Protein AF-A0A7V1N1A2-F1 (afdb_monomer)

Mean predicted aligned error: 3.68 Å

pLDDT: mean 93.45, std 5.2, range [76.69, 98.69]

Nearest PDB structures (foldseek):
  5i2h-assembly1_B  TM=9.310E-01  e=5.298E-14  Planctopirus limnophila DSM 3776
  3mcz-assembly1_B  TM=9.126E-01  e=5.650E-14  Burkholderia thailandensis E264
  5i2h-assembly1_A  TM=9.091E-01  e=1.008E-13  Planctopirus limnophila DSM 3776
  4a6d-assembly1_A  TM=8.329E-01  e=1.447E-10  Homo sapiens
  8h3t-assembly1_B  TM=8.618E-01  e=4.320E-10  Streptomyces galtieri

Radius of gyration: 15.63 Å; Cα contacts (8 Å, |Δi|>4): 257; chains: 1; bounding box: 37×36×44 Å

Solvent-accessible surface area (backbone atoms only — not comparable to full-atom values): 8194 Å² total; per-residue (Å²): 138,84,69,50,72,49,74,44,50,60,88,46,49,72,60,51,52,52,52,30,54,75,69,70,41,51,95,41,41,45,81,45,66,45,48,80,89,78,53,79,81,83,77,77,75,62,32,65,60,47,79,50,65,76,51,57,43,57,34,32,72,68,58,36,40,49,40,50,32,57,53,48,71,38,36,33,72,73,13,35,42,34,41,35,36,55,47,35,45,56,93,94,56,30,62,76,35,50,63,49,23,52,48,23,52,73,74,34,94,52,11,35,55,48,37,61,69,57,55,53,45,39,41,40,75,46,59,27,48,79,75,48,77,45,76,77,56,102,60,34,33,37,39,32,25,34,32,102

Secondary structure (DSSP, 8-state):
---EEEEE-GGGHHHHHHHHHHTT-TTTEEEEE--TTT-----SSPEEEEEEES-GGGS-HHHHHHHHHHHHHTEEEEEEEEEEE-B---TT--THHHHHHHHHHHHSSS---B-HHHHHHHHHHTTEEEEEEEE-SSS-EEEEEEE-

Sequence (148 aa):
NLTGVAFDRPMSESVVSKALERAKVGDRIKFKGGDFTTDDFDFGDPFDGILISQIIHIIDRQSSADLLKRAVNVVKPGGFLAVHEMTLGPDDDPGPAAVFSIQMMLGTKSGGVYTKDEIAGWMKDAGLTIESDTRMDARSEVIVGRKG

Foldseek 3Di:
DAAEEDEEAPVCVVVVCVVCVVVVNPVRYYYDHDDLQDDQPPPPAADLEEEAAAPQQLAALVSSLVSLLSNLVRHDAQGKYKYKFFAADPPVDRDPQVVVQVVSVVVHPHGGHHHPVSNVVSNVVSQWDWPDWDDPDSGMIMTMTHHD

Structure (mmCIF, N/CA/C/O backbone):
data_AF-A0A7V1N1A2-F1
#
_entry.id   AF-A0A7V1N1A2-F1
#
loop_
_atom_site.group_PDB
_atom_site.id
_atom_site.type_symbol
_atom_site.label_atom_id
_atom_site.label_alt_id
_atom_site.label_comp_id
_atom_site.label_asym_id
_atom_site.label_entity_id
_atom_site.label_seq_id
_atom_site.pdbx_PDB_ins_code
_atom_site.Cartn_x
_atom_site.Cartn_y
_atom_site.Cartn_z
_atom_site.occupancy
_atom_site.B_iso_or_equiv
_atom_site.auth_seq_id
_atom_site.auth_comp_id
_atom_site.auth_asym_id
_atom_site.auth_atom_id
_atom_site.pdbx_PDB_model_num
ATOM 1 N N . ASN A 1 1 ? -20.331 2.362 7.851 1.00 81.00 1 ASN A N 1
ATOM 2 C CA . ASN A 1 1 ? -19.442 3.513 8.122 1.00 81.00 1 ASN A CA 1
ATOM 3 C C . ASN A 1 1 ? -18.023 3.008 8.283 1.00 81.00 1 ASN A C 1
ATOM 5 O O . ASN A 1 1 ? -17.801 2.226 9.191 1.00 81.00 1 ASN A O 1
ATOM 9 N N . LEU A 1 2 ? -17.103 3.397 7.394 1.00 93.00 2 LEU A N 1
ATOM 10 C CA . LEU A 1 2 ? -15.682 3.025 7.480 1.00 93.00 2 LEU A CA 1
ATOM 11 C C . LEU A 1 2 ? -14.914 4.040 8.340 1.00 93.00 2 LEU A C 1
ATOM 13 O O . LEU A 1 2 ? -15.176 5.241 8.240 1.00 93.00 2 LEU A O 1
ATOM 17 N N . THR A 1 3 ? -13.963 3.572 9.138 1.00 95.62 3 THR A N 1
ATOM 18 C CA . THR A 1 3 ? -12.924 4.379 9.800 1.00 95.62 3 THR A CA 1
ATOM 19 C C . THR A 1 3 ? -11.558 3.936 9.286 1.00 95.62 3 THR A C 1
ATOM 21 O O . THR A 1 3 ? -11.452 2.891 8.646 1.00 95.62 3 THR A O 1
ATOM 24 N N . GLY A 1 4 ? -10.511 4.726 9.510 1.00 95.50 4 GLY A N 1
ATOM 25 C CA . GLY A 1 4 ? -9.188 4.369 9.009 1.00 95.50 4 GLY A CA 1
ATOM 26 C C . GLY A 1 4 ? -8.036 5.107 9.669 1.00 95.50 4 GLY A C 1
ATOM 27 O O . GLY A 1 4 ? -8.222 6.023 10.474 1.00 95.50 4 GLY A O 1
ATOM 28 N N . VAL A 1 5 ? -6.833 4.696 9.286 1.00 96.06 5 VAL A N 1
ATOM 29 C CA . VAL A 1 5 ? -5.572 5.326 9.667 1.00 96.06 5 VAL A CA 1
ATOM 30 C C . VAL A 1 5 ? -4.828 5.691 8.387 1.00 96.06 5 VAL A C 1
ATOM 32 O O . VAL A 1 5 ? -4.665 4.851 7.507 1.00 96.06 5 VAL A O 1
ATOM 35 N N . ALA A 1 6 ? -4.401 6.945 8.276 1.00 96.12 6 ALA A N 1
ATOM 36 C CA . ALA A 1 6 ? -3.440 7.382 7.275 1.00 96.12 6 ALA A CA 1
ATOM 37 C C . ALA A 1 6 ? -2.043 7.307 7.898 1.00 96.12 6 ALA A C 1
ATOM 39 O O . ALA A 1 6 ? -1.778 7.992 8.889 1.00 96.12 6 ALA A O 1
ATOM 40 N N . PHE A 1 7 ? -1.179 6.462 7.340 1.00 97.00 7 PHE A N 1
ATOM 41 C CA . PHE A 1 7 ? 0.180 6.251 7.827 1.00 97.00 7 PHE A CA 1
ATOM 42 C C . PHE A 1 7 ? 1.201 6.742 6.809 1.00 97.00 7 PHE A C 1
ATOM 44 O O . PHE A 1 7 ? 1.164 6.331 5.652 1.00 97.00 7 PHE A O 1
ATOM 51 N N . ASP A 1 8 ? 2.092 7.625 7.246 1.00 96.62 8 ASP A N 1
ATOM 52 C CA . ASP A 1 8 ? 3.142 8.216 6.418 1.00 96.62 8 ASP A CA 1
ATOM 53 C C . ASP A 1 8 ? 4.210 8.853 7.330 1.00 96.62 8 ASP A C 1
ATOM 55 O O . ASP A 1 8 ? 4.090 8.838 8.558 1.00 96.62 8 ASP A O 1
ATOM 59 N N . ARG A 1 9 ? 5.265 9.432 6.758 1.00 96.38 9 ARG A N 1
ATOM 60 C CA . ARG A 1 9 ? 6.328 10.130 7.488 1.00 96.38 9 ARG A CA 1
ATOM 61 C C . ARG A 1 9 ? 5.735 11.225 8.382 1.00 96.38 9 ARG A C 1
ATOM 63 O O . ARG A 1 9 ? 4.904 11.992 7.907 1.00 96.38 9 ARG A O 1
ATOM 70 N N . PRO A 1 10 ? 6.223 11.426 9.624 1.00 97.06 10 PRO A N 1
ATOM 71 C CA . PRO A 1 10 ? 5.695 12.467 10.518 1.00 97.06 10 PRO A CA 1
ATOM 72 C C . PRO A 1 10 ? 5.641 13.870 9.890 1.00 97.06 10 PRO A C 1
ATOM 74 O O . PRO A 1 10 ? 4.740 14.656 10.161 1.00 97.06 10 PRO A O 1
ATOM 77 N N . MET A 1 11 ? 6.578 14.176 8.989 1.00 97.12 11 MET A N 1
ATOM 78 C CA . MET A 1 11 ? 6.635 15.459 8.285 1.00 97.12 11 MET A CA 1
ATOM 79 C C . MET A 1 11 ? 5.465 15.711 7.314 1.00 97.12 11 MET A C 1
ATOM 81 O O . MET A 1 11 ? 5.243 16.862 6.936 1.00 97.12 11 MET A O 1
ATOM 85 N N . SER A 1 12 ? 4.711 14.678 6.916 1.00 96.75 12 SER A N 1
ATOM 86 C CA . SER A 1 12 ? 3.551 14.816 6.027 1.00 96.75 12 SER A CA 1
ATOM 87 C C . SER A 1 12 ? 2.240 15.117 6.760 1.00 96.75 12 SER A C 1
ATOM 89 O O . SER A 1 12 ? 1.255 15.447 6.099 1.00 96.75 12 SER A O 1
ATOM 91 N N . GLU A 1 13 ? 2.222 15.122 8.101 1.00 97.00 13 GLU A N 1
ATOM 92 C CA . GLU A 1 13 ? 1.010 15.321 8.914 1.00 97.00 13 GLU A CA 1
ATOM 93 C C . GLU A 1 13 ? 0.185 16.531 8.461 1.00 97.00 13 GLU A C 1
ATOM 95 O O . GLU A 1 13 ? -1.015 16.431 8.219 1.00 97.00 13 GLU A O 1
ATOM 100 N N . SER A 1 14 ? 0.835 17.682 8.269 1.00 97.19 14 SER A N 1
ATOM 101 C CA . SER A 1 14 ? 0.137 18.911 7.873 1.00 97.19 14 SER A CA 1
ATOM 102 C C . SER A 1 14 ? -0.513 18.824 6.485 1.00 97.19 14 SER A C 1
ATOM 104 O O . SER A 1 14 ? -1.541 19.461 6.240 1.00 97.19 14 SER A O 1
ATOM 106 N N . VAL A 1 15 ? 0.073 18.048 5.570 1.00 97.19 15 VAL A N 1
ATOM 107 C CA . VAL A 1 15 ? -0.451 17.826 4.218 1.00 97.19 15 VAL A CA 1
ATOM 108 C C . VAL A 1 15 ? -1.620 16.850 4.277 1.00 97.19 15 VAL A C 1
ATOM 110 O O . VAL A 1 15 ? -2.674 17.130 3.701 1.00 97.19 15 VAL A O 1
ATOM 113 N N . VAL A 1 16 ? -1.463 15.753 5.022 1.00 96.50 16 VAL A N 1
ATOM 114 C CA . VAL A 1 16 ? -2.504 14.738 5.202 1.00 96.50 16 VAL A CA 1
ATOM 115 C C . VAL A 1 16 ? -3.726 15.336 5.892 1.00 96.50 16 VAL A C 1
ATOM 117 O O . VAL A 1 16 ? -4.827 15.220 5.361 1.00 96.50 16 VAL A O 1
ATOM 120 N N . SER A 1 17 ? -3.560 16.064 6.997 1.00 95.00 17 SER A N 1
ATOM 121 C CA . SER A 1 17 ? -4.675 16.691 7.722 1.00 95.00 17 SER A CA 1
ATOM 122 C C . SER A 1 17 ? -5.491 17.630 6.828 1.00 95.00 17 SER A C 1
ATOM 124 O O . SER A 1 17 ? -6.715 17.518 6.770 1.00 95.00 17 SER A O 1
ATOM 126 N N . LYS A 1 18 ? -4.831 18.465 6.014 1.00 96.38 18 LYS A N 1
ATOM 127 C CA . LYS A 1 18 ? -5.517 19.322 5.027 1.00 96.38 18 LYS A CA 1
ATOM 128 C C . LYS A 1 18 ? -6.267 18.514 3.966 1.00 96.38 18 LYS A C 1
ATOM 130 O O . LYS A 1 18 ? -7.330 18.937 3.512 1.00 96.38 18 LYS A O 1
ATOM 135 N N . ALA A 1 19 ? -5.725 17.377 3.530 1.00 96.19 19 ALA A N 1
ATOM 136 C CA . ALA A 1 19 ? -6.405 16.496 2.584 1.00 96.19 19 ALA A CA 1
ATOM 137 C C . ALA A 1 19 ? -7.659 15.858 3.210 1.00 96.19 19 ALA A C 1
ATOM 139 O O . ALA A 1 19 ? -8.716 15.853 2.577 1.00 96.19 19 ALA A O 1
ATOM 140 N N . LEU A 1 20 ? -7.575 15.403 4.465 1.00 95.44 20 LEU A N 1
ATOM 141 C CA . LEU A 1 20 ? -8.700 14.826 5.210 1.00 95.44 20 LEU A CA 1
ATOM 142 C C . LEU A 1 20 ? -9.815 15.849 5.476 1.00 95.44 20 LEU A C 1
ATOM 144 O O . LEU A 1 20 ? -10.996 15.517 5.345 1.00 95.44 20 LEU A O 1
ATOM 148 N N . GLU A 1 21 ? -9.455 17.095 5.793 1.00 94.94 21 GLU A N 1
ATOM 149 C CA . GLU A 1 21 ? -10.395 18.215 5.932 1.00 94.94 21 GLU A CA 1
ATOM 150 C C . GLU A 1 21 ? -11.119 18.510 4.615 1.00 94.94 21 GLU A C 1
ATOM 152 O O . GLU A 1 21 ? -12.350 18.566 4.578 1.00 94.94 21 GLU A O 1
ATOM 157 N N . ARG A 1 22 ? -10.375 18.639 3.506 1.00 96.38 22 ARG A N 1
ATOM 158 C CA . ARG A 1 22 ? -10.948 18.874 2.167 1.00 96.38 22 ARG A CA 1
ATOM 159 C C . ARG A 1 22 ? -11.895 17.755 1.745 1.00 96.38 22 ARG A C 1
ATOM 161 O O . ARG A 1 22 ? -12.943 18.029 1.164 1.00 96.38 22 ARG A O 1
ATOM 168 N N . ALA A 1 23 ? -11.543 16.512 2.064 1.00 95.06 23 ALA A N 1
ATOM 169 C CA . ALA A 1 23 ? -12.373 15.341 1.812 1.00 95.06 23 ALA A CA 1
ATOM 170 C C . ALA A 1 23 ? -13.545 15.193 2.805 1.00 95.06 23 ALA A C 1
ATOM 172 O O . ALA A 1 23 ? -14.415 14.354 2.583 1.00 95.06 23 ALA A O 1
ATOM 173 N N . LYS A 1 24 ? -13.604 16.008 3.871 1.00 95.69 24 LYS A N 1
ATOM 174 C CA . LYS A 1 24 ? -14.625 15.963 4.935 1.00 95.69 24 LYS A CA 1
ATOM 175 C C . LYS A 1 24 ? -14.707 14.596 5.630 1.00 95.69 24 LYS A C 1
ATOM 177 O O . LYS A 1 24 ? -15.791 14.077 5.892 1.00 95.69 24 LYS A O 1
ATOM 182 N N . VAL A 1 25 ? -13.548 13.996 5.912 1.00 95.44 25 VAL A N 1
ATOM 183 C CA . VAL A 1 25 ? -13.433 12.670 6.558 1.00 95.44 25 VAL A CA 1
ATOM 184 C C . VAL A 1 25 ? -12.560 12.662 7.816 1.00 95.44 25 VAL A C 1
ATOM 186 O O . VAL A 1 25 ? -12.326 11.589 8.371 1.00 95.44 25 VAL A O 1
ATOM 189 N N . GLY A 1 26 ? -12.106 13.831 8.284 1.00 92.50 26 GLY A N 1
ATOM 190 C CA . GLY A 1 26 ? -11.219 13.965 9.450 1.00 92.50 26 GLY A CA 1
ATOM 191 C C . GLY A 1 26 ? -11.745 13.302 10.729 1.00 92.50 26 GLY A C 1
ATOM 192 O O . GLY A 1 26 ? -10.968 12.731 11.482 1.00 92.50 26 GLY A O 1
ATOM 193 N N . ASP A 1 27 ? -13.066 13.248 10.919 1.00 93.94 27 ASP A N 1
ATOM 194 C CA . ASP A 1 27 ? -13.673 12.598 12.092 1.00 93.94 27 ASP A CA 1
ATOM 195 C C . ASP A 1 27 ? -13.552 11.061 12.075 1.00 93.94 27 ASP A C 1
ATOM 197 O O . ASP A 1 27 ? -13.783 10.399 13.087 1.00 93.94 27 ASP A O 1
ATOM 201 N N . ARG A 1 28 ? -13.225 10.465 10.919 1.00 95.44 28 ARG A N 1
ATOM 202 C CA . ARG A 1 28 ? -13.183 9.006 10.709 1.00 95.44 28 ARG A CA 1
ATOM 203 C C . ARG A 1 28 ? -11.795 8.471 10.378 1.00 95.44 28 ARG A C 1
ATOM 205 O O . ARG A 1 28 ? -11.600 7.258 10.464 1.00 95.44 28 ARG A O 1
ATOM 212 N N . ILE A 1 29 ? -10.861 9.334 9.979 1.00 95.69 29 ILE A N 1
ATOM 213 C CA . ILE A 1 29 ? -9.500 8.950 9.597 1.00 95.69 29 ILE A CA 1
ATOM 214 C C . ILE A 1 29 ? -8.503 9.679 10.487 1.00 95.69 29 ILE A C 1
ATOM 216 O O . ILE A 1 29 ? -8.481 10.905 10.520 1.00 95.69 29 ILE A O 1
ATOM 220 N N . LYS A 1 30 ? -7.657 8.919 11.184 1.00 93.38 30 LYS A N 1
ATOM 221 C CA . LYS A 1 30 ? -6.585 9.462 12.028 1.00 93.38 30 LYS A CA 1
ATOM 222 C C . LYS A 1 30 ? -5.253 9.417 11.289 1.00 93.38 30 LYS A C 1
ATOM 224 O O . LYS A 1 30 ? -4.985 8.447 10.587 1.00 93.38 30 LYS A O 1
ATOM 229 N N . PHE A 1 31 ? -4.408 10.425 11.474 1.00 95.75 31 PHE A N 1
ATOM 230 C CA . PHE A 1 31 ? -3.019 10.365 11.023 1.00 95.75 31 PHE A CA 1
ATOM 231 C C . PHE A 1 31 ? -2.148 9.643 12.057 1.00 95.75 31 PHE A C 1
ATOM 233 O O . PHE A 1 31 ? -2.311 9.839 13.263 1.00 95.75 31 PHE A O 1
ATOM 240 N N . LYS A 1 32 ? -1.211 8.822 11.584 1.00 95.81 32 LYS A N 1
ATOM 241 C CA . LYS A 1 32 ? -0.168 8.199 12.396 1.00 95.81 32 LYS A CA 1
ATOM 242 C C . LYS A 1 32 ? 1.164 8.341 11.663 1.00 95.81 32 LYS A C 1
ATOM 244 O O . LYS A 1 32 ? 1.339 7.789 10.584 1.00 95.81 32 LYS A O 1
ATOM 249 N N . GLY A 1 33 ? 2.089 9.082 12.263 1.00 96.25 33 GLY A N 1
ATOM 250 C CA . GLY A 1 33 ? 3.435 9.254 11.724 1.00 96.25 33 GLY A CA 1
ATOM 251 C C . GLY A 1 33 ? 4.313 8.022 11.959 1.00 96.25 33 GLY A C 1
ATOM 252 O O . GLY A 1 33 ? 4.308 7.489 13.070 1.00 96.25 33 GLY A O 1
ATOM 253 N N . GLY A 1 34 ? 5.093 7.624 10.954 1.00 96.06 34 GLY A N 1
ATOM 254 C CA . GLY A 1 34 ? 6.123 6.588 11.064 1.00 96.06 34 GLY A CA 1
ATOM 255 C C . GLY A 1 34 ? 6.897 6.353 9.762 1.00 96.06 34 GLY A C 1
ATOM 256 O O . GLY A 1 34 ? 6.779 7.112 8.798 1.00 96.06 34 GLY A O 1
ATOM 257 N N . ASP A 1 35 ? 7.730 5.321 9.745 1.00 95.31 35 ASP A N 1
ATOM 258 C CA . ASP A 1 35 ? 8.512 4.873 8.594 1.00 95.31 35 ASP A CA 1
ATOM 259 C C . ASP A 1 35 ? 8.052 3.480 8.152 1.00 95.31 35 ASP A C 1
ATOM 261 O O . ASP A 1 35 ? 8.340 2.478 8.800 1.00 95.31 35 ASP A O 1
ATOM 265 N N . PHE A 1 36 ? 7.356 3.393 7.015 1.00 94.44 36 PHE A N 1
ATOM 266 C CA . PHE A 1 36 ? 6.846 2.111 6.520 1.00 94.44 36 PHE A CA 1
ATOM 267 C C . PHE A 1 36 ? 7.958 1.131 6.136 1.00 94.44 36 PHE A C 1
ATOM 269 O O . PHE A 1 36 ? 7.643 -0.026 5.890 1.00 94.44 36 PHE A O 1
ATOM 276 N N . THR A 1 37 ? 9.227 1.545 6.057 1.00 91.31 37 THR A N 1
ATOM 277 C CA . THR A 1 37 ? 10.350 0.645 5.751 1.00 91.31 37 THR A CA 1
ATOM 278 C C . THR A 1 37 ? 10.907 -0.058 6.986 1.00 91.31 37 THR A C 1
ATOM 280 O O . THR A 1 37 ? 11.506 -1.121 6.843 1.00 91.31 37 THR A O 1
ATOM 283 N N . THR A 1 38 ? 10.691 0.491 8.185 1.00 91.62 38 THR A N 1
ATOM 284 C CA . THR A 1 38 ? 11.292 -0.021 9.430 1.00 91.62 38 THR A CA 1
ATOM 285 C C . THR A 1 38 ? 10.294 -0.277 10.545 1.00 91.62 38 THR A C 1
ATOM 287 O O . THR A 1 38 ? 10.522 -1.166 11.358 1.00 91.62 38 THR A O 1
ATOM 290 N N . ASP A 1 39 ? 9.220 0.503 10.617 1.00 92.81 39 ASP A N 1
ATOM 291 C CA . ASP A 1 39 ? 8.323 0.492 11.766 1.00 92.81 39 ASP A CA 1
ATOM 292 C C . ASP A 1 39 ? 7.318 -0.644 11.649 1.00 92.81 39 ASP A C 1
ATOM 294 O O . ASP A 1 39 ? 6.670 -0.809 10.611 1.00 92.81 39 ASP A O 1
ATOM 298 N N . ASP A 1 40 ? 7.136 -1.389 12.734 1.00 87.44 40 ASP A N 1
ATOM 299 C CA . ASP A 1 40 ? 6.058 -2.361 12.843 1.00 87.44 40 ASP A CA 1
ATOM 300 C C . ASP A 1 40 ? 4.688 -1.678 12.829 1.00 87.44 40 ASP A C 1
ATOM 302 O O . ASP A 1 40 ? 4.484 -0.583 13.359 1.00 87.44 40 ASP A O 1
ATOM 306 N N . PHE A 1 41 ? 3.712 -2.360 12.237 1.00 90.94 41 PHE A N 1
ATOM 307 C CA . PHE A 1 41 ? 2.351 -1.856 12.083 1.00 90.9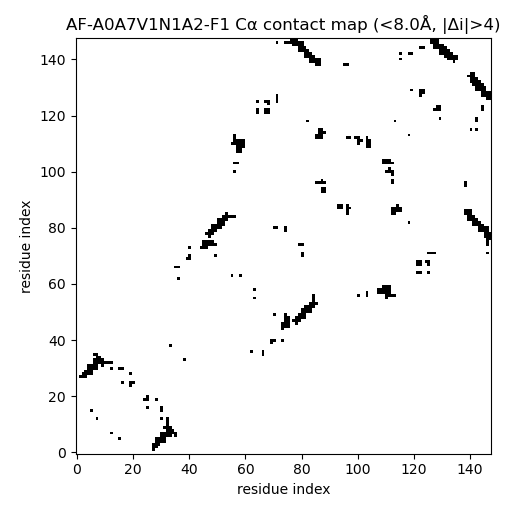4 41 PHE A CA 1
ATOM 308 C C . PHE A 1 41 ? 1.490 -2.097 13.324 1.00 90.94 41 PHE A C 1
ATOM 310 O O . PHE A 1 41 ? 0.410 -2.672 13.244 1.00 90.94 41 PHE A O 1
ATOM 317 N N . ASP A 1 42 ? 1.948 -1.632 14.485 1.00 84.38 42 ASP A N 1
ATOM 318 C CA . ASP A 1 42 ? 1.172 -1.700 15.725 1.00 84.38 42 ASP A CA 1
ATOM 319 C C . ASP A 1 42 ? 0.175 -0.534 15.822 1.00 84.38 42 ASP A C 1
ATOM 321 O O . ASP A 1 42 ? 0.429 0.529 16.401 1.00 84.38 42 ASP A O 1
ATOM 325 N N . PHE A 1 43 ? -0.977 -0.727 15.184 1.00 86.19 43 PHE A N 1
ATOM 326 C CA . PHE A 1 43 ? -2.091 0.220 15.189 1.00 86.19 43 PHE A CA 1
ATOM 327 C C . PHE A 1 43 ? -3.212 -0.176 16.168 1.00 86.19 43 PHE A C 1
ATOM 329 O O . PHE A 1 43 ? -4.275 0.449 16.165 1.00 86.19 43 PHE A O 1
ATOM 336 N N . GLY A 1 44 ? -2.978 -1.182 17.018 1.00 86.94 44 GLY A N 1
ATOM 337 C CA . GLY A 1 44 ? -3.999 -1.805 17.856 1.00 86.94 44 GLY A CA 1
ATOM 338 C C . GLY A 1 44 ? -4.727 -2.931 17.121 1.00 86.94 44 GLY A C 1
ATOM 339 O O . GLY A 1 44 ? -4.134 -3.966 16.825 1.00 86.94 44 GLY A O 1
ATOM 340 N N . ASP A 1 45 ? -6.020 -2.749 16.849 1.00 89.75 45 ASP A N 1
ATOM 341 C CA . ASP A 1 45 ? -6.827 -3.785 16.202 1.00 89.75 45 ASP A CA 1
ATOM 342 C C . ASP A 1 45 ? -6.417 -3.997 14.729 1.00 89.75 45 ASP A C 1
ATOM 344 O O . ASP A 1 45 ? -6.116 -3.027 14.026 1.00 89.75 45 ASP A O 1
ATOM 348 N N . PRO A 1 46 ? -6.462 -5.242 14.214 1.00 94.62 46 PRO A N 1
ATOM 349 C CA . PRO A 1 46 ? -6.235 -5.507 12.797 1.00 94.62 46 PRO A CA 1
ATOM 350 C C . PRO A 1 46 ? -7.259 -4.797 11.895 1.00 94.62 46 PRO A C 1
ATOM 352 O O . PRO A 1 46 ? -8.393 -4.526 12.295 1.00 94.62 46 PRO A O 1
ATOM 355 N N . PHE A 1 47 ? -6.891 -4.565 10.637 1.00 97.50 47 PHE A N 1
ATOM 356 C CA . PHE A 1 47 ? -7.704 -3.870 9.641 1.00 97.50 47 PHE A CA 1
ATOM 357 C C . PHE A 1 47 ? -8.561 -4.826 8.809 1.00 97.50 47 PHE A C 1
ATOM 359 O O . PHE A 1 47 ? -8.147 -5.933 8.465 1.00 97.50 47 PHE A O 1
ATOM 366 N N . ASP A 1 48 ? -9.750 -4.363 8.419 1.00 97.88 48 ASP A N 1
ATOM 367 C CA . ASP A 1 48 ? -10.593 -5.045 7.426 1.00 97.88 48 ASP A CA 1
ATOM 368 C C . ASP A 1 48 ? -10.017 -4.924 6.001 1.00 97.88 48 ASP A C 1
ATOM 370 O O . ASP A 1 48 ? -10.274 -5.766 5.140 1.00 97.88 48 ASP A O 1
ATOM 374 N N . GLY A 1 49 ? -9.215 -3.884 5.755 1.00 97.56 49 GLY A N 1
ATOM 375 C CA . GLY A 1 49 ? -8.555 -3.643 4.481 1.00 97.56 49 GLY A CA 1
ATOM 376 C C . GLY A 1 49 ? -7.376 -2.682 4.609 1.00 97.56 49 GLY A C 1
ATOM 377 O O . GLY A 1 49 ? -7.425 -1.746 5.407 1.00 97.56 49 GLY A O 1
ATOM 378 N N . ILE A 1 50 ? -6.335 -2.897 3.807 1.00 98.06 50 ILE A N 1
ATOM 379 C CA . ILE A 1 50 ? -5.174 -2.003 3.688 1.00 98.06 50 ILE A CA 1
ATOM 380 C C . ILE A 1 50 ? -5.008 -1.589 2.227 1.00 98.06 50 ILE A C 1
ATOM 382 O O . ILE A 1 50 ? -5.186 -2.401 1.321 1.00 98.06 50 ILE A O 1
ATOM 386 N N . LEU A 1 51 ? -4.648 -0.325 2.007 1.00 98.12 51 LEU A N 1
ATOM 387 C CA . LEU A 1 51 ? -4.293 0.219 0.700 1.00 98.12 51 LEU A CA 1
ATOM 388 C C . LEU A 1 51 ? -2.840 0.694 0.727 1.00 98.12 51 LEU A C 1
ATOM 390 O O . LEU A 1 51 ? -2.499 1.591 1.495 1.00 98.12 51 LEU A O 1
ATOM 394 N N . ILE A 1 52 ? -2.012 0.132 -0.148 1.00 98.00 52 ILE A N 1
ATOM 395 C CA . ILE A 1 52 ? -0.656 0.607 -0.435 1.00 98.00 52 ILE A CA 1
ATOM 396 C C . ILE A 1 52 ? -0.698 1.198 -1.838 1.00 98.00 52 ILE A C 1
ATOM 398 O O . ILE A 1 52 ? -0.872 0.4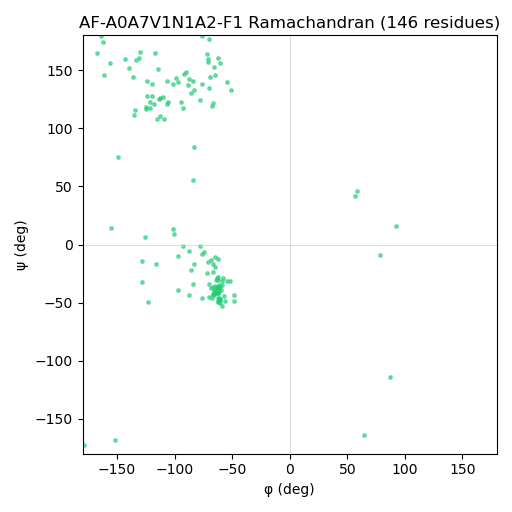78 -2.816 1.00 98.00 52 ILE A O 1
ATOM 402 N N . SER A 1 53 ? -0.615 2.521 -1.935 1.00 96.75 53 SER A N 1
ATOM 403 C CA . SER A 1 53 ? -0.854 3.241 -3.185 1.00 96.75 53 SER A CA 1
ATOM 404 C C . SER A 1 53 ? 0.332 4.118 -3.526 1.00 96.75 53 SER A C 1
ATOM 406 O O . SER A 1 53 ? 0.559 5.096 -2.820 1.00 96.75 53 SER A O 1
ATOM 408 N N . GLN A 1 54 ? 0.992 3.834 -4.649 1.00 94.81 54 GLN A N 1
ATOM 409 C CA . GLN A 1 54 ? 2.099 4.634 -5.176 1.00 94.81 54 GLN A CA 1
ATOM 410 C C . GLN A 1 54 ? 3.255 4.737 -4.162 1.00 94.81 54 GLN A C 1
ATOM 412 O O . GLN A 1 54 ? 3.756 5.823 -3.883 1.00 94.81 54 GLN A O 1
ATOM 417 N N . ILE A 1 55 ? 3.627 3.598 -3.569 1.00 94.81 55 ILE A N 1
ATOM 418 C CA . ILE A 1 55 ? 4.665 3.493 -2.533 1.00 94.81 55 ILE A CA 1
ATOM 419 C C . ILE A 1 55 ? 5.754 2.525 -2.963 1.00 94.81 55 ILE A C 1
ATOM 421 O O . ILE A 1 55 ? 6.929 2.851 -2.850 1.00 94.81 55 ILE A O 1
ATOM 425 N N . ILE A 1 56 ? 5.413 1.321 -3.427 1.00 95.69 56 ILE A N 1
ATOM 426 C CA . ILE A 1 56 ? 6.433 0.275 -3.560 1.00 95.69 56 ILE A CA 1
ATOM 427 C C . ILE A 1 56 ? 7.469 0.625 -4.626 1.00 95.69 56 ILE A C 1
ATOM 429 O O . ILE A 1 56 ? 8.609 0.200 -4.498 1.00 95.69 56 ILE A O 1
ATOM 433 N N . HIS A 1 57 ? 7.133 1.485 -5.591 1.00 93.88 57 HIS A N 1
ATOM 434 C CA . HIS A 1 57 ? 8.077 1.939 -6.608 1.00 93.88 57 HIS A CA 1
ATOM 435 C C . HIS A 1 57 ? 9.216 2.843 -6.092 1.00 93.88 57 HIS A C 1
ATOM 437 O O . HIS A 1 57 ? 10.190 3.059 -6.814 1.00 93.88 57 HIS A O 1
ATOM 443 N N . ILE A 1 58 ? 9.136 3.379 -4.862 1.00 93.62 58 ILE A N 1
ATOM 444 C CA . ILE A 1 58 ? 10.203 4.223 -4.279 1.00 93.62 58 ILE A CA 1
ATOM 445 C C . ILE A 1 58 ? 11.222 3.437 -3.441 1.00 93.62 58 ILE A C 1
ATOM 447 O O . ILE A 1 58 ? 12.166 4.028 -2.910 1.00 93.62 58 ILE A O 1
ATOM 451 N N . ILE A 1 59 ? 11.037 2.121 -3.312 1.00 94.38 59 ILE A N 1
ATOM 452 C CA . ILE A 1 59 ? 11.889 1.206 -2.542 1.00 94.38 59 ILE A CA 1
ATOM 453 C C . ILE A 1 59 ? 12.250 -0.021 -3.383 1.00 94.38 59 ILE A C 1
ATOM 455 O O . ILE A 1 59 ? 11.576 -0.319 -4.367 1.00 94.38 59 ILE A O 1
ATOM 459 N N . ASP A 1 60 ? 13.310 -0.734 -3.005 1.00 93.81 60 ASP A N 1
ATOM 460 C CA . ASP A 1 60 ? 13.728 -1.945 -3.717 1.00 93.81 60 ASP A CA 1
ATOM 461 C C . ASP A 1 60 ? 12.793 -3.139 -3.488 1.00 93.81 60 ASP A C 1
ATOM 463 O O . ASP A 1 60 ? 12.015 -3.186 -2.536 1.00 93.81 60 ASP A O 1
ATOM 467 N N . ARG A 1 61 ? 12.937 -4.148 -4.357 1.00 95.00 61 ARG A N 1
ATOM 468 C CA . ARG A 1 61 ? 12.169 -5.399 -4.361 1.00 95.00 61 ARG A CA 1
ATOM 469 C C . ARG A 1 61 ? 12.096 -6.068 -2.991 1.00 95.00 61 ARG A C 1
ATOM 471 O O . ARG A 1 61 ? 11.043 -6.586 -2.623 1.00 95.00 61 ARG A O 1
ATOM 478 N N . GLN A 1 62 ? 13.214 -6.122 -2.267 1.00 95.50 62 GLN A N 1
ATOM 479 C CA . GLN A 1 62 ? 13.267 -6.821 -0.987 1.00 95.50 62 GLN A CA 1
ATOM 480 C C . GLN A 1 62 ? 12.452 -6.058 0.058 1.00 95.50 62 GLN A C 1
ATOM 482 O O . GLN A 1 62 ? 11.641 -6.665 0.758 1.00 95.50 62 GLN A O 1
ATOM 487 N N . SER A 1 63 ? 12.607 -4.734 0.114 1.00 95.88 63 SER A N 1
ATOM 488 C CA . SER A 1 63 ? 11.789 -3.871 0.962 1.00 95.88 63 SER A CA 1
ATOM 489 C C . SER A 1 63 ? 10.314 -3.858 0.551 1.00 95.88 63 SER A C 1
ATOM 491 O O . SER A 1 63 ? 9.457 -3.833 1.430 1.00 95.88 63 SER A O 1
ATOM 493 N N . SER A 1 64 ? 9.986 -3.926 -0.746 1.00 96.94 64 SER A N 1
ATOM 494 C CA . SER A 1 64 ? 8.598 -4.056 -1.211 1.00 96.94 64 SER A CA 1
ATOM 495 C C . SER A 1 64 ? 7.964 -5.345 -0.689 1.00 96.94 64 SER A C 1
ATOM 497 O O . SER A 1 64 ? 6.897 -5.297 -0.082 1.00 96.94 64 SER A O 1
ATOM 499 N N . ALA A 1 65 ? 8.626 -6.492 -0.864 1.00 97.06 65 ALA A N 1
ATOM 500 C CA . ALA A 1 65 ? 8.113 -7.776 -0.392 1.00 97.06 65 ALA A CA 1
ATOM 501 C C . ALA A 1 65 ? 7.963 -7.820 1.142 1.00 97.06 65 ALA A C 1
ATOM 503 O O . ALA A 1 65 ? 6.947 -8.303 1.647 1.00 97.06 65 ALA A O 1
ATOM 504 N N . ASP A 1 66 ? 8.935 -7.276 1.885 1.00 96.94 66 ASP A N 1
ATOM 505 C CA . ASP A 1 66 ? 8.861 -7.167 3.347 1.00 96.94 66 ASP A CA 1
ATOM 506 C C . ASP A 1 66 ? 7.690 -6.284 3.808 1.00 96.94 66 ASP A C 1
ATOM 508 O O . ASP A 1 66 ? 6.899 -6.696 4.661 1.00 96.94 66 ASP A O 1
ATOM 512 N N . LEU A 1 67 ? 7.519 -5.112 3.187 1.00 97.44 67 LEU A N 1
ATOM 513 C CA . LEU A 1 67 ? 6.404 -4.207 3.459 1.00 97.44 67 LEU A CA 1
ATOM 514 C C . LEU A 1 67 ? 5.054 -4.910 3.271 1.00 97.44 67 LEU A C 1
ATOM 516 O O . LEU A 1 67 ? 4.197 -4.837 4.154 1.00 97.44 67 LEU A O 1
ATOM 520 N N . LEU A 1 68 ? 4.860 -5.614 2.149 1.00 97.62 68 LEU A N 1
ATOM 521 C CA . LEU A 1 68 ? 3.610 -6.334 1.887 1.00 97.62 68 LEU A CA 1
ATOM 522 C C . LEU A 1 68 ? 3.375 -7.435 2.928 1.00 97.62 68 LEU A C 1
ATOM 524 O O . LEU A 1 68 ? 2.268 -7.557 3.450 1.00 97.62 68 LEU A O 1
ATOM 528 N N . LYS A 1 69 ? 4.415 -8.185 3.305 1.00 96.94 69 LYS A N 1
ATOM 529 C CA . LYS A 1 69 ? 4.323 -9.214 4.348 1.00 96.94 69 LYS A CA 1
ATOM 530 C C . LYS A 1 69 ? 3.910 -8.631 5.701 1.00 96.94 69 LYS A C 1
ATOM 532 O O . LYS A 1 69 ? 3.002 -9.160 6.345 1.00 96.94 69 LYS A O 1
ATOM 537 N N . ARG A 1 70 ? 4.529 -7.528 6.130 1.00 96.56 70 ARG A N 1
ATOM 538 C CA . ARG A 1 70 ? 4.174 -6.856 7.390 1.00 96.56 70 ARG A CA 1
ATOM 539 C C . ARG A 1 70 ? 2.774 -6.248 7.342 1.00 96.56 70 ARG A C 1
ATOM 541 O O . ARG A 1 70 ? 2.050 -6.348 8.329 1.00 96.56 70 ARG A O 1
ATOM 548 N N . ALA A 1 71 ? 2.348 -5.713 6.197 1.00 96.94 71 ALA A N 1
ATOM 549 C CA . ALA A 1 71 ? 0.979 -5.235 6.005 1.00 96.94 71 ALA A CA 1
ATOM 550 C C . ALA A 1 71 ? -0.048 -6.363 6.189 1.00 96.94 71 ALA A C 1
ATOM 552 O O . ALA A 1 71 ? -1.001 -6.209 6.949 1.00 96.94 71 ALA A O 1
ATOM 553 N N . VAL A 1 72 ? 0.167 -7.532 5.574 1.00 96.88 72 VAL A N 1
ATOM 554 C CA . VAL A 1 72 ? -0.754 -8.679 5.691 1.00 96.88 72 VAL A CA 1
ATOM 555 C C . VAL A 1 72 ? -0.881 -9.194 7.128 1.00 96.88 72 VAL A C 1
ATOM 557 O O . VAL A 1 72 ? -1.959 -9.662 7.518 1.00 96.88 72 VAL A O 1
ATOM 560 N N . ASN A 1 73 ? 0.164 -9.077 7.952 1.00 95.25 73 ASN A N 1
ATOM 561 C CA . ASN A 1 73 ? 0.109 -9.494 9.359 1.00 95.25 73 ASN A CA 1
ATOM 562 C C . ASN A 1 73 ? -0.981 -8.764 10.149 1.00 95.25 73 ASN A C 1
ATOM 564 O O . ASN A 1 73 ? -1.593 -9.370 11.027 1.00 95.25 73 ASN A O 1
ATOM 568 N N . VAL A 1 74 ? -1.280 -7.515 9.788 1.00 96.38 74 VAL A N 1
ATOM 569 C CA . VAL A 1 74 ? -2.304 -6.700 10.455 1.00 96.38 74 VAL A CA 1
ATOM 570 C C . VAL A 1 74 ? -3.622 -6.619 9.690 1.00 96.38 74 VAL A C 1
ATOM 572 O O . VAL A 1 74 ? -4.490 -5.829 10.043 1.00 96.38 74 VAL A O 1
ATOM 575 N N . VAL A 1 75 ? -3.824 -7.469 8.680 1.00 97.69 75 VAL A N 1
ATOM 576 C CA . VAL A 1 75 ? -5.130 -7.682 8.033 1.00 97.69 75 VAL A CA 1
ATOM 577 C C . VAL A 1 75 ? -5.896 -8.786 8.772 1.00 97.69 75 VAL A C 1
ATOM 579 O O . VAL A 1 75 ? -5.320 -9.822 9.123 1.00 97.69 75 VAL A O 1
ATOM 582 N N . LYS A 1 76 ? -7.198 -8.601 9.012 1.00 97.62 76 LYS A N 1
ATOM 583 C CA . LYS A 1 76 ? -8.075 -9.644 9.580 1.00 97.62 76 LYS A CA 1
ATOM 584 C C . LYS A 1 76 ? -8.236 -10.833 8.620 1.00 97.62 76 LYS A C 1
ATOM 586 O O . LYS A 1 76 ? -8.203 -10.627 7.406 1.00 97.62 76 LYS A O 1
ATOM 591 N N . PRO A 1 77 ? -8.498 -12.055 9.119 1.00 97.50 77 PRO A N 1
ATOM 592 C CA . PRO A 1 77 ? -9.035 -13.127 8.279 1.00 97.50 77 PRO A CA 1
ATOM 593 C C . PRO A 1 77 ? -10.273 -12.649 7.506 1.00 97.50 77 PRO A C 1
ATOM 595 O O . PRO A 1 77 ? -11.140 -11.978 8.070 1.00 97.50 77 PRO A O 1
ATOM 598 N N . GLY A 1 78 ? -10.330 -12.931 6.206 1.00 97.75 78 GLY A N 1
ATOM 599 C CA . GLY A 1 78 ? -11.369 -12.443 5.292 1.00 97.75 78 GLY A CA 1
ATOM 600 C C . GLY A 1 78 ? -11.213 -10.988 4.820 1.00 97.75 78 GLY A C 1
ATOM 601 O O . GLY A 1 78 ? -11.935 -10.579 3.903 1.00 97.75 78 GLY A O 1
ATOM 602 N N . GLY A 1 79 ? -10.284 -10.220 5.401 1.00 98.25 79 GLY A N 1
ATOM 603 C CA . GLY A 1 79 ? -9.916 -8.873 4.962 1.00 98.25 79 GLY A CA 1
ATOM 604 C C . GLY A 1 79 ? -9.040 -8.874 3.706 1.00 98.25 79 GLY A C 1
ATOM 605 O O . GLY A 1 79 ? -8.702 -9.931 3.167 1.00 98.25 79 GLY A O 1
ATOM 606 N N . PHE A 1 80 ? -8.659 -7.689 3.227 1.00 98.56 80 PHE A N 1
ATOM 607 C CA . PHE A 1 80 ? -7.896 -7.555 1.980 1.00 98.56 80 PHE A CA 1
ATOM 608 C C . PHE A 1 80 ? -6.691 -6.612 2.071 1.00 98.56 80 PHE A C 1
ATOM 610 O O . PHE A 1 80 ? -6.629 -5.708 2.902 1.00 98.56 80 PHE A O 1
ATOM 617 N N . LEU A 1 81 ? -5.747 -6.797 1.154 1.00 98.62 81 LEU A N 1
ATOM 618 C CA . LEU A 1 81 ? -4.704 -5.831 0.825 1.00 98.62 81 LEU A CA 1
ATOM 619 C C . LEU A 1 81 ? -4.852 -5.451 -0.649 1.00 98.62 81 LEU A C 1
ATOM 621 O O . LEU A 1 81 ? -4.901 -6.327 -1.512 1.00 98.62 81 LEU A O 1
ATOM 625 N N . ALA A 1 82 ? -4.915 -4.153 -0.925 1.00 98.56 82 ALA A N 1
ATOM 626 C CA . ALA A 1 82 ? -4.899 -3.600 -2.270 1.00 98.56 82 ALA A CA 1
ATOM 627 C C . ALA A 1 82 ? -3.577 -2.866 -2.513 1.00 98.56 82 ALA A C 1
ATOM 629 O O . ALA A 1 82 ? -3.206 -1.976 -1.742 1.00 98.56 82 ALA A O 1
ATOM 630 N N . VAL A 1 83 ? -2.886 -3.222 -3.593 1.00 98.38 83 VAL A N 1
ATOM 631 C CA . VAL A 1 83 ? -1.697 -2.518 -4.080 1.00 98.38 83 VAL A CA 1
ATOM 632 C C . VAL A 1 83 ? -2.084 -1.743 -5.333 1.00 98.38 83 VAL A C 1
ATOM 634 O O . VAL A 1 83 ? -2.564 -2.335 -6.294 1.00 98.38 83 VAL A O 1
ATOM 637 N N . HIS A 1 84 ? -1.908 -0.424 -5.309 1.00 97.56 84 HIS A N 1
ATOM 638 C CA . HIS A 1 84 ? -2.193 0.473 -6.427 1.00 97.56 84 HIS A CA 1
ATOM 639 C C . HIS A 1 84 ? -0.891 1.067 -6.959 1.00 97.56 84 HIS A C 1
ATOM 641 O O . HIS A 1 84 ? -0.268 1.897 -6.296 1.00 97.56 84 HIS A O 1
ATOM 647 N N . GLU A 1 85 ? -0.496 0.670 -8.164 1.00 95.06 85 GLU A N 1
ATOM 648 C CA . GLU A 1 85 ? 0.814 1.003 -8.716 1.00 95.06 85 GLU A CA 1
ATOM 649 C C . GLU A 1 85 ? 0.806 1.283 -10.211 1.00 95.06 85 GLU A C 1
ATOM 651 O O . GLU A 1 85 ? -0.099 0.875 -10.934 1.00 95.06 85 GLU A O 1
ATOM 656 N N . MET A 1 86 ? 1.849 1.979 -10.667 1.00 91.94 86 MET A N 1
ATOM 657 C CA . MET A 1 86 ? 2.233 1.929 -12.075 1.00 91.94 86 MET A CA 1
ATOM 658 C C . MET A 1 86 ? 2.988 0.628 -12.316 1.00 91.94 86 MET A C 1
ATOM 660 O O . MET A 1 86 ? 3.980 0.369 -11.639 1.00 91.94 86 MET A O 1
ATOM 664 N N . THR A 1 87 ? 2.527 -0.179 -13.269 1.00 90.50 87 THR A N 1
ATOM 665 C CA . THR A 1 87 ? 3.118 -1.487 -13.565 1.00 90.50 87 THR A CA 1
ATOM 666 C C . THR A 1 87 ? 3.903 -1.467 -14.869 1.00 90.50 87 THR A C 1
ATOM 668 O O . THR A 1 87 ? 3.509 -0.822 -15.845 1.00 90.50 87 THR A O 1
ATOM 671 N N . LEU A 1 88 ? 5.042 -2.161 -14.878 1.00 89.12 88 LEU A N 1
ATOM 672 C CA . LEU A 1 88 ? 5.850 -2.331 -16.084 1.00 89.12 88 LEU A CA 1
ATOM 673 C C . LEU A 1 88 ? 5.121 -3.252 -17.077 1.00 89.12 88 LEU A C 1
ATOM 675 O O . LEU A 1 88 ? 4.582 -4.291 -16.682 1.00 89.12 88 LEU A O 1
ATOM 679 N N . GLY A 1 89 ? 5.102 -2.856 -18.353 1.00 85.19 89 GLY A N 1
ATOM 680 C CA . GLY A 1 89 ? 4.684 -3.730 -19.448 1.00 85.19 89 GLY A CA 1
ATOM 681 C C . GLY A 1 89 ? 5.699 -4.851 -19.720 1.00 85.19 89 GLY A C 1
ATOM 682 O O . GLY A 1 89 ? 6.743 -4.906 -19.068 1.00 85.19 89 GLY A O 1
ATOM 683 N N . PRO A 1 90 ? 5.401 -5.755 -20.665 1.00 83.38 90 PRO A N 1
ATOM 684 C CA . PRO A 1 90 ? 6.351 -6.777 -21.101 1.00 83.38 90 PRO A CA 1
ATOM 685 C C . PRO A 1 90 ? 7.608 -6.151 -21.732 1.00 83.38 90 PRO A C 1
ATOM 687 O O . PRO A 1 90 ? 7.584 -5.005 -22.171 1.00 83.38 90 PRO A O 1
ATOM 690 N N . ASP A 1 91 ? 8.708 -6.905 -21.800 1.00 82.31 91 ASP A N 1
ATOM 691 C CA . ASP A 1 91 ? 10.017 -6.396 -22.249 1.00 82.31 91 ASP A CA 1
ATOM 692 C C . ASP A 1 91 ? 10.014 -5.802 -23.672 1.00 82.31 91 ASP A C 1
ATOM 694 O O . ASP A 1 91 ? 10.814 -4.917 -23.979 1.00 82.31 91 ASP A O 1
ATOM 698 N N . ASP A 1 92 ? 9.128 -6.279 -24.548 1.00 83.62 92 ASP A N 1
ATOM 699 C CA . ASP A 1 92 ? 8.972 -5.814 -25.930 1.00 83.62 92 ASP A CA 1
ATOM 700 C C . ASP A 1 92 ? 8.088 -4.561 -26.069 1.00 83.62 92 ASP A C 1
ATOM 702 O O . ASP A 1 92 ? 8.175 -3.864 -27.083 1.00 83.62 92 ASP A O 1
ATOM 706 N N . ASP A 1 93 ? 7.294 -4.236 -25.046 1.00 81.81 93 ASP A N 1
ATOM 707 C CA . ASP A 1 93 ? 6.529 -2.993 -24.925 1.00 81.81 93 ASP A CA 1
ATOM 708 C C . ASP A 1 93 ? 6.363 -2.590 -23.446 1.00 81.81 93 ASP A C 1
ATOM 710 O O . ASP A 1 93 ? 5.287 -2.731 -22.849 1.00 81.81 93 ASP A O 1
ATOM 714 N N . PRO A 1 94 ? 7.427 -2.069 -22.807 1.00 78.19 94 PRO A N 1
ATOM 715 C CA . PRO A 1 94 ? 7.395 -1.766 -21.379 1.00 78.19 94 PRO A CA 1
ATOM 716 C C . PRO A 1 94 ? 6.563 -0.510 -21.062 1.00 78.19 94 PRO A C 1
ATOM 718 O O . PRO A 1 94 ? 6.318 -0.193 -19.892 1.00 78.19 94 PRO A O 1
ATOM 721 N N . GLY A 1 95 ? 6.108 0.209 -22.096 1.00 83.94 95 GLY A N 1
ATOM 722 C CA . GLY A 1 95 ? 5.219 1.354 -21.986 1.00 83.94 95 GLY A CA 1
ATOM 723 C C . GLY A 1 95 ? 5.816 2.563 -21.243 1.00 83.94 95 GLY A C 1
ATOM 724 O O . GLY A 1 95 ? 7.031 2.669 -21.042 1.00 83.94 95 GLY A O 1
ATOM 725 N N . PRO A 1 96 ? 4.970 3.516 -20.804 1.00 82.44 96 PRO A N 1
ATOM 726 C CA . PRO A 1 96 ? 5.421 4.729 -20.109 1.00 82.44 96 PRO A CA 1
ATOM 727 C C . PRO A 1 96 ? 6.082 4.442 -18.749 1.00 82.44 96 PRO A C 1
ATOM 729 O O . PRO A 1 96 ? 6.840 5.274 -18.243 1.00 82.44 96 PRO A O 1
ATOM 732 N N . ALA A 1 97 ? 5.833 3.261 -18.180 1.00 84.56 97 ALA A N 1
ATOM 733 C CA . ALA A 1 97 ? 6.412 2.802 -16.925 1.00 84.56 97 ALA A CA 1
ATOM 734 C C . ALA A 1 97 ? 7.941 2.658 -16.982 1.00 84.56 97 ALA A C 1
ATOM 736 O O . ALA A 1 97 ? 8.605 2.901 -15.977 1.00 84.56 97 ALA A O 1
ATOM 737 N N . ALA A 1 98 ? 8.526 2.367 -18.151 1.00 85.38 98 ALA A N 1
ATOM 738 C CA . ALA A 1 98 ? 9.982 2.305 -18.307 1.00 85.38 98 ALA A CA 1
ATOM 739 C C . ALA A 1 98 ? 10.661 3.650 -18.000 1.00 85.38 98 ALA A C 1
ATOM 741 O O . ALA A 1 98 ? 11.638 3.712 -17.253 1.00 85.38 98 ALA A O 1
ATOM 742 N N . VAL A 1 99 ? 10.116 4.748 -18.537 1.00 85.44 99 VAL A N 1
ATOM 743 C CA . VAL A 1 99 ? 10.641 6.099 -18.284 1.00 85.44 99 VAL A CA 1
ATOM 744 C C . VAL A 1 99 ? 10.459 6.474 -16.814 1.00 85.44 99 VAL A C 1
ATOM 746 O O . VAL A 1 99 ? 11.366 7.044 -16.208 1.00 85.44 99 VAL A O 1
ATOM 749 N N . PHE A 1 100 ? 9.319 6.115 -16.219 1.00 86.75 100 PHE A N 1
ATOM 750 C CA . PHE A 1 100 ? 9.083 6.318 -14.791 1.00 86.75 100 PHE A CA 1
ATOM 751 C C . PHE A 1 100 ? 10.068 5.513 -13.925 1.00 86.75 100 PHE A C 1
ATOM 753 O O . PHE A 1 100 ? 10.595 6.040 -12.950 1.00 86.75 100 PHE A O 1
ATOM 760 N N . SER A 1 101 ? 10.430 4.292 -14.327 1.00 84.31 101 SER A N 1
ATOM 761 C CA . SER A 1 101 ? 11.443 3.489 -13.631 1.00 84.31 101 SER A CA 1
ATOM 762 C C . SER A 1 101 ? 12.819 4.148 -13.630 1.00 84.31 101 SER A C 1
ATOM 764 O O . SER A 1 101 ? 13.518 4.099 -12.620 1.00 84.31 101 SER A O 1
ATOM 766 N N . ILE A 1 102 ? 13.202 4.824 -14.717 1.00 85.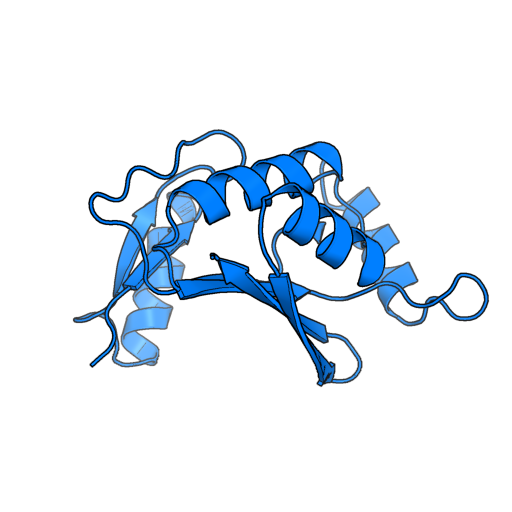44 102 ILE A N 1
ATOM 767 C CA . ILE A 1 102 ? 14.438 5.622 -14.753 1.00 85.44 102 ILE A CA 1
ATOM 768 C C . ILE A 1 102 ? 14.346 6.788 -13.760 1.00 85.44 102 ILE A C 1
ATOM 770 O O . ILE A 1 102 ? 15.309 7.064 -13.047 1.00 85.44 102 ILE A O 1
ATOM 774 N N . GLN A 1 103 ? 13.192 7.459 -13.672 1.00 88.19 103 GLN A N 1
ATOM 775 C CA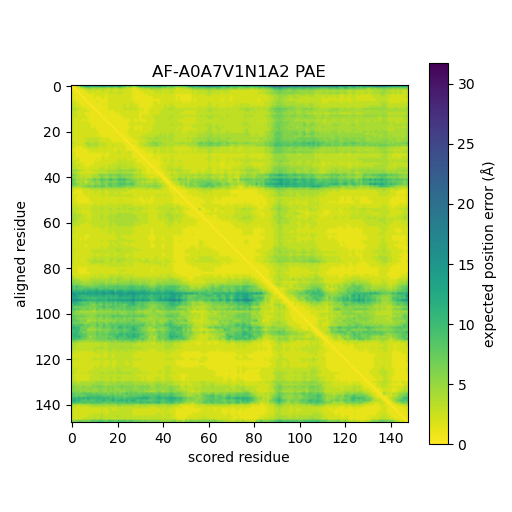 . GLN A 1 103 ? 12.984 8.524 -12.685 1.00 88.19 103 GLN A CA 1
ATOM 776 C C . GLN A 1 103 ? 13.111 7.997 -11.255 1.00 88.19 103 GLN A C 1
ATOM 778 O O . GLN A 1 103 ? 13.729 8.665 -10.431 1.00 88.19 103 GLN A O 1
ATOM 783 N N . MET A 1 104 ? 12.587 6.804 -10.962 1.00 91.50 104 MET A N 1
ATOM 784 C CA . MET A 1 104 ? 12.733 6.185 -9.641 1.00 91.50 104 MET A CA 1
ATOM 785 C C . MET A 1 104 ? 14.184 5.813 -9.344 1.00 91.50 104 MET A C 1
ATOM 787 O O . MET A 1 104 ? 14.671 6.134 -8.262 1.00 91.50 104 MET A O 1
ATOM 791 N N . MET A 1 105 ? 14.909 5.258 -10.318 1.00 86.31 105 MET A N 1
ATOM 792 C CA . MET A 1 105 ? 16.336 4.945 -10.178 1.00 86.31 105 MET A CA 1
ATOM 793 C C . MET A 1 105 ? 17.189 6.195 -9.897 1.00 86.31 105 MET A C 1
ATOM 795 O O . MET A 1 105 ? 18.161 6.125 -9.151 1.00 86.31 105 MET A O 1
ATOM 799 N N . LEU A 1 106 ? 16.843 7.341 -10.491 1.00 89.69 106 LEU A N 1
ATOM 800 C CA . LEU A 1 106 ? 17.564 8.604 -10.289 1.00 89.69 106 LEU A CA 1
ATOM 801 C C . LEU A 1 106 ? 17.116 9.364 -9.033 1.00 89.69 106 LEU A C 1
ATOM 803 O O . LEU A 1 106 ? 17.913 10.075 -8.425 1.00 89.69 106 LEU A O 1
ATOM 807 N N . GLY A 1 107 ? 15.831 9.278 -8.688 1.00 86.06 107 GLY A N 1
ATOM 808 C CA . GLY A 1 107 ? 15.189 10.099 -7.660 1.00 86.06 107 GLY A CA 1
ATOM 809 C C . GLY A 1 107 ? 15.080 9.440 -6.288 1.00 86.06 107 GLY A C 1
ATOM 810 O O . GLY A 1 107 ? 14.721 10.108 -5.321 1.00 86.06 107 GLY A O 1
ATOM 811 N N . THR A 1 108 ? 15.377 8.146 -6.183 1.00 88.06 108 THR A N 1
ATOM 812 C CA . THR A 1 108 ? 15.263 7.382 -4.938 1.00 88.06 108 THR A CA 1
ATOM 813 C C . THR A 1 108 ? 16.541 6.598 -4.670 1.00 88.06 108 THR A C 1
ATOM 815 O O . THR A 1 108 ? 17.397 6.449 -5.538 1.00 88.06 108 THR A O 1
ATOM 818 N N . LYS A 1 109 ? 16.698 6.101 -3.440 1.00 84.94 109 LYS A N 1
ATOM 819 C CA . LYS A 1 109 ? 17.899 5.350 -3.056 1.00 84.94 109 LYS A CA 1
ATOM 820 C C . LYS A 1 109 ? 17.993 3.995 -3.768 1.00 84.94 109 LYS A C 1
ATOM 822 O O . LYS A 1 109 ? 19.100 3.557 -4.069 1.00 84.94 109 LYS A O 1
ATOM 827 N N . SER A 1 110 ? 16.859 3.321 -3.968 1.00 88.69 110 SER A N 1
ATOM 828 C CA . SER A 1 110 ? 16.816 1.950 -4.498 1.00 88.69 110 SER A CA 1
ATOM 829 C C . SER A 1 110 ? 15.503 1.582 -5.208 1.00 88.69 110 SER A C 1
ATOM 831 O O . SER A 1 110 ? 15.251 0.407 -5.454 1.00 88.69 110 SER A O 1
ATOM 833 N N . GLY A 1 111 ? 14.661 2.566 -5.535 1.00 88.62 111 GLY A N 1
ATOM 834 C CA . GLY A 1 111 ? 13.362 2.357 -6.168 1.00 88.62 111 GLY A CA 1
ATOM 835 C C . GLY A 1 111 ? 13.445 1.912 -7.626 1.00 88.62 111 GLY A C 1
ATOM 836 O O . GLY A 1 111 ? 14.440 2.113 -8.325 1.00 88.62 111 GLY A O 1
ATOM 837 N N . GLY A 1 112 ? 12.349 1.324 -8.084 1.00 89.56 112 GLY A N 1
ATOM 838 C CA . GLY A 1 112 ? 12.167 0.805 -9.431 1.00 89.56 112 GLY A CA 1
ATOM 839 C C . GLY A 1 112 ? 10.697 0.493 -9.678 1.00 89.56 112 GLY A C 1
ATOM 840 O O . GLY A 1 112 ? 9.903 0.441 -8.743 1.00 89.56 112 GLY A O 1
ATOM 841 N N . VAL A 1 113 ? 10.316 0.311 -10.938 1.00 91.44 113 VAL A N 1
ATOM 842 C CA . VAL A 1 113 ? 8.944 -0.074 -11.289 1.00 91.44 113 VAL A CA 1
ATOM 843 C C . VAL A 1 113 ? 8.875 -1.581 -11.483 1.00 91.44 113 VAL A C 1
ATOM 845 O O . VAL A 1 113 ? 9.782 -2.179 -12.058 1.00 91.44 113 VAL A O 1
ATOM 848 N N . TYR A 1 114 ? 7.792 -2.186 -11.006 1.00 92.56 114 TYR A N 1
ATOM 849 C CA . TYR A 1 114 ? 7.611 -3.633 -10.994 1.00 92.56 114 TYR A CA 1
ATOM 850 C C . TYR A 1 114 ? 6.466 -4.047 -11.905 1.00 92.56 114 TYR A C 1
ATOM 852 O O . TYR A 1 114 ? 5.507 -3.301 -12.117 1.00 92.56 114 TYR A O 1
ATOM 860 N N . THR A 1 115 ? 6.558 -5.249 -12.455 1.00 93.12 115 THR A N 1
ATOM 861 C CA . THR A 1 115 ? 5.446 -5.854 -13.183 1.00 93.12 115 THR A CA 1
ATOM 862 C C . THR A 1 115 ? 4.345 -6.258 -12.205 1.00 93.12 115 THR A C 1
ATOM 864 O O . THR A 1 115 ? 4.575 -6.522 -11.019 1.00 93.12 115 THR A O 1
ATOM 867 N N . LYS A 1 116 ? 3.124 -6.371 -12.717 1.00 93.62 116 LYS A N 1
ATOM 868 C CA . LYS A 1 116 ? 1.986 -6.869 -11.941 1.00 93.62 116 LYS A CA 1
ATOM 869 C C . LYS A 1 116 ? 2.197 -8.280 -11.389 1.00 93.62 116 LYS A C 1
ATOM 871 O O . LYS A 1 116 ? 1.775 -8.569 -10.273 1.00 93.62 116 LYS A O 1
ATOM 876 N N . ASP A 1 117 ? 2.889 -9.136 -12.139 1.00 95.00 117 ASP A N 1
ATOM 877 C CA . ASP A 1 117 ? 3.128 -10.526 -11.752 1.00 95.00 117 ASP A CA 1
ATOM 878 C C . ASP A 1 117 ? 4.100 -10.614 -10.574 1.00 95.00 117 ASP A C 1
ATOM 880 O O . ASP A 1 117 ? 3.934 -11.460 -9.695 1.00 95.00 117 ASP A O 1
ATOM 884 N N . GLU A 1 118 ? 5.071 -9.702 -10.501 1.00 96.50 118 GLU A N 1
ATOM 885 C CA . GLU A 1 118 ? 5.989 -9.602 -9.366 1.00 96.50 118 GLU A CA 1
ATOM 886 C C . GLU A 1 118 ? 5.266 -9.145 -8.101 1.00 96.50 118 GLU A C 1
ATOM 888 O O . GLU A 1 118 ? 5.406 -9.779 -7.054 1.00 96.50 118 GLU A O 1
ATOM 893 N N . ILE A 1 119 ? 4.434 -8.106 -8.212 1.00 97.62 119 ILE A N 1
ATOM 894 C CA . ILE A 1 119 ? 3.625 -7.604 -7.095 1.00 97.62 119 ILE A CA 1
ATOM 895 C C . ILE A 1 119 ? 2.666 -8.696 -6.604 1.00 97.62 119 ILE A C 1
ATOM 897 O O . ILE A 1 119 ? 2.613 -8.994 -5.409 1.00 97.62 119 ILE A O 1
ATOM 901 N N . ALA A 1 120 ? 1.945 -9.344 -7.523 1.00 97.94 120 ALA A N 1
ATOM 902 C CA . ALA A 1 120 ? 1.051 -10.452 -7.207 1.00 97.94 120 ALA A CA 1
ATOM 903 C C . ALA A 1 120 ? 1.803 -11.646 -6.595 1.00 97.94 120 ALA A C 1
ATOM 905 O O . ALA A 1 120 ? 1.263 -12.321 -5.717 1.00 97.94 120 ALA A O 1
ATOM 906 N N . GLY A 1 121 ? 3.038 -11.905 -7.031 1.00 98.25 121 GL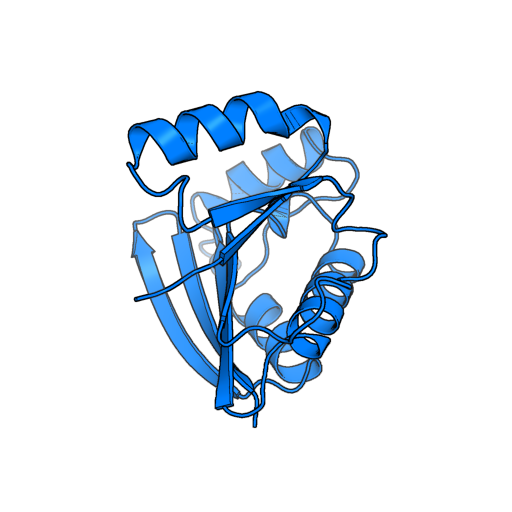Y A N 1
ATOM 907 C CA . GLY A 1 121 ? 3.932 -12.902 -6.444 1.00 98.25 121 GLY A CA 1
ATOM 908 C C . GLY A 1 121 ? 4.217 -12.616 -4.972 1.00 98.25 121 GLY A C 1
ATOM 909 O O . GLY A 1 121 ? 3.932 -13.456 -4.124 1.00 98.25 121 GLY A O 1
ATOM 910 N N . TRP A 1 122 ? 4.656 -11.400 -4.642 1.00 98.50 122 TRP A N 1
ATOM 911 C CA . TRP A 1 122 ? 4.921 -11.013 -3.250 1.00 98.50 122 TRP A CA 1
ATOM 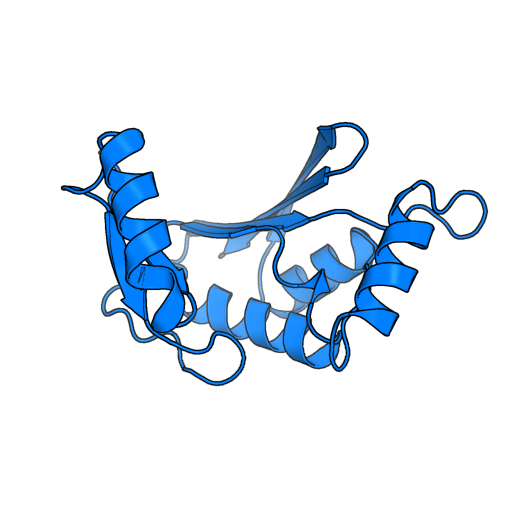912 C C . TRP A 1 122 ? 3.669 -11.058 -2.370 1.00 98.50 122 TRP A C 1
ATOM 914 O O . TRP A 1 122 ? 3.738 -11.458 -1.210 1.00 98.50 122 TRP A O 1
ATOM 924 N N . MET A 1 123 ? 2.508 -10.685 -2.913 1.00 98.69 123 MET A N 1
ATOM 925 C CA . MET A 1 123 ? 1.228 -10.796 -2.206 1.00 98.69 123 MET A CA 1
ATOM 926 C C . MET A 1 123 ? 0.866 -12.258 -1.897 1.00 98.69 123 MET A C 1
ATOM 928 O O . MET A 1 123 ? 0.405 -12.551 -0.792 1.00 98.69 123 MET A O 1
ATOM 932 N N . LYS A 1 124 ? 1.106 -13.183 -2.836 1.00 98.56 124 LYS A N 1
ATOM 933 C CA . LYS A 1 124 ? 0.915 -14.629 -2.620 1.00 98.56 124 LYS A CA 1
ATOM 934 C C . LYS A 1 124 ? 1.894 -15.179 -1.587 1.00 98.56 124 LYS A C 1
ATOM 936 O O . LYS A 1 124 ? 1.471 -15.904 -0.690 1.00 98.56 124 LYS A O 1
ATOM 941 N N . ASP A 1 125 ? 3.162 -14.782 -1.658 1.00 98.38 125 ASP A N 1
ATOM 942 C CA . ASP A 1 125 ? 4.194 -15.171 -0.687 1.00 98.38 125 ASP A CA 1
ATOM 943 C C . ASP A 1 125 ? 3.879 -14.658 0.730 1.00 98.38 125 ASP A C 1
ATOM 945 O O . ASP A 1 125 ? 4.238 -15.288 1.726 1.00 98.38 125 ASP A O 1
ATOM 949 N N . ALA A 1 126 ? 3.153 -13.540 0.834 1.00 97.94 126 ALA A N 1
ATOM 950 C CA . ALA A 1 126 ? 2.621 -13.007 2.087 1.00 97.94 126 ALA A CA 1
ATOM 951 C C . ALA A 1 126 ? 1.351 -13.730 2.590 1.00 97.94 126 ALA A C 1
ATOM 953 O O . ALA A 1 126 ? 0.842 -13.393 3.658 1.00 97.94 126 ALA A O 1
ATOM 954 N N . GLY A 1 127 ? 0.841 -14.729 1.862 1.00 98.00 127 GLY A N 1
ATOM 955 C CA . GLY A 1 127 ? -0.313 -15.542 2.255 1.00 98.00 127 GLY A CA 1
ATOM 956 C C . GLY A 1 127 ? -1.666 -15.043 1.742 1.00 98.00 127 GLY A C 1
ATOM 957 O O . GLY A 1 127 ? -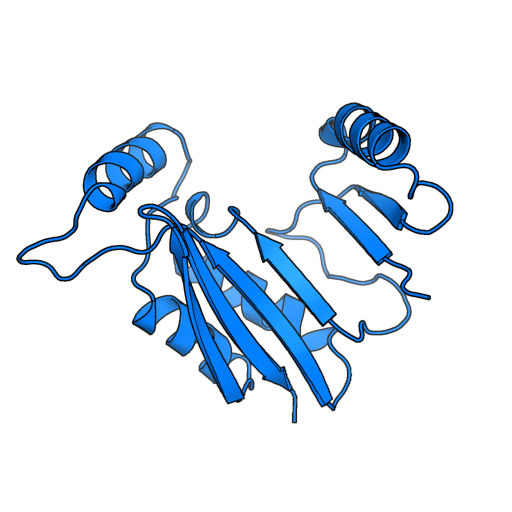2.701 -15.463 2.261 1.00 98.00 127 GLY A O 1
ATOM 958 N N . LEU A 1 128 ? -1.689 -14.153 0.745 1.00 98.69 128 LEU A N 1
ATOM 959 C CA . LEU A 1 128 ? -2.932 -13.700 0.118 1.00 98.69 128 LEU A CA 1
ATOM 960 C C . LEU A 1 128 ? -3.321 -14.568 -1.079 1.00 98.69 128 LEU A C 1
ATOM 962 O O . LEU A 1 128 ? -2.483 -15.027 -1.853 1.00 98.69 128 LEU A O 1
ATOM 966 N N . THR A 1 129 ? -4.626 -14.701 -1.297 1.00 98.56 129 THR A N 1
ATOM 967 C CA . THR A 1 129 ? -5.182 -15.174 -2.570 1.00 98.56 129 THR A CA 1
ATOM 968 C C . THR A 1 129 ? -5.539 -13.966 -3.428 1.00 98.56 129 THR A C 1
ATOM 970 O O . THR A 1 129 ? -6.318 -13.124 -2.990 1.00 98.56 129 THR A O 1
ATOM 973 N N . ILE A 1 130 ? -4.980 -13.860 -4.637 1.00 98.56 130 ILE A N 1
ATOM 974 C CA . ILE A 1 130 ? -5.303 -12.757 -5.558 1.00 98.56 130 ILE A CA 1
ATOM 975 C C . ILE A 1 130 ? -6.759 -12.885 -6.014 1.00 98.56 130 ILE A C 1
ATOM 977 O O . ILE A 1 130 ? -7.148 -13.908 -6.572 1.00 98.56 130 ILE A O 1
ATOM 981 N N . GLU A 1 131 ? -7.547 -11.844 -5.761 1.00 97.50 131 GLU A N 1
ATOM 982 C CA . GLU A 1 131 ? -8.972 -11.759 -6.092 1.00 97.50 131 GLU A CA 1
ATOM 983 C C . GLU A 1 131 ? -9.195 -11.013 -7.408 1.00 97.50 131 GLU A C 1
ATOM 985 O O . GLU A 1 131 ? -10.039 -11.409 -8.211 1.00 97.50 131 GLU A O 1
ATOM 990 N N . SER A 1 132 ? -8.433 -9.944 -7.649 1.00 96.56 132 SER A N 1
ATOM 991 C CA . SER A 1 132 ? -8.530 -9.165 -8.880 1.00 96.56 132 SER A CA 1
ATOM 992 C C . SER A 1 132 ? -7.243 -8.410 -9.196 1.00 96.56 132 SER A C 1
ATOM 994 O O . SER A 1 132 ? -6.436 -8.104 -8.320 1.00 96.56 132 SER A O 1
ATOM 996 N N . ASP A 1 133 ? -7.082 -8.117 -10.481 1.00 94.69 133 ASP A N 1
ATOM 997 C CA . ASP A 1 133 ? -6.068 -7.243 -11.060 1.00 94.69 133 ASP A CA 1
ATOM 998 C C . ASP A 1 133 ? -6.802 -6.356 -12.073 1.00 94.69 133 ASP A C 1
ATOM 1000 O O . ASP A 1 133 ? -7.369 -6.857 -13.047 1.00 94.69 133 ASP A O 1
ATOM 1004 N N . THR A 1 134 ? -6.914 -5.062 -11.774 1.00 94.62 134 THR A N 1
ATOM 1005 C CA . THR A 1 134 ? -7.714 -4.116 -12.560 1.00 94.62 134 THR A CA 1
ATOM 1006 C C . THR A 1 134 ? -6.870 -2.933 -12.998 1.00 94.62 134 THR A C 1
ATOM 1008 O O . THR A 1 134 ? -6.424 -2.130 -12.176 1.00 94.62 134 THR A O 1
ATOM 1011 N N . ARG A 1 135 ? -6.728 -2.767 -14.315 1.00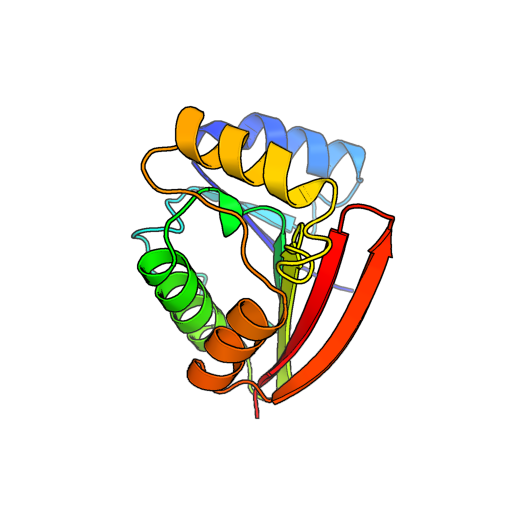 90.50 135 ARG A N 1
ATOM 1012 C CA . ARG A 1 135 ? -6.182 -1.549 -14.914 1.00 90.50 135 ARG A CA 1
ATOM 1013 C C . ARG A 1 135 ? -7.153 -0.387 -14.683 1.00 90.50 135 ARG A C 1
ATOM 1015 O O . ARG A 1 135 ? -8.292 -0.444 -15.142 1.00 90.50 135 ARG A O 1
ATOM 1022 N N . MET A 1 136 ? -6.706 0.652 -13.981 1.00 88.06 136 MET A N 1
ATOM 1023 C CA . MET A 1 136 ? -7.519 1.837 -13.679 1.00 88.06 136 MET A CA 1
ATOM 1024 C C . MET A 1 136 ? -7.427 2.881 -14.790 1.00 88.06 136 MET A C 1
ATOM 1026 O O . MET A 1 136 ? -8.438 3.449 -15.200 1.00 88.06 136 MET A O 1
ATOM 1030 N N . ASP A 1 137 ? -6.217 3.124 -15.290 1.00 84.31 137 ASP A N 1
ATOM 1031 C CA . ASP A 1 137 ? -5.965 4.011 -16.421 1.00 84.31 137 ASP A CA 1
ATOM 1032 C C . ASP A 1 137 ? -4.695 3.591 -17.189 1.00 84.31 137 ASP A C 1
ATOM 1034 O O . ASP A 1 137 ? -4.153 2.504 -16.990 1.00 84.31 137 ASP A O 1
ATOM 1038 N N . ALA A 1 138 ? -4.212 4.441 -18.101 1.00 76.69 138 ALA A N 1
ATOM 1039 C CA . ALA A 1 138 ? -3.010 4.170 -18.896 1.00 76.69 138 ALA A CA 1
ATOM 1040 C C . ALA A 1 138 ? -1.717 4.014 -18.065 1.00 76.69 138 ALA A C 1
ATOM 1042 O O . ALA A 1 138 ? -0.685 3.620 -18.603 1.00 76.69 138 ALA A O 1
ATOM 1043 N N . ARG A 1 139 ? -1.750 4.377 -16.782 1.00 77.81 139 ARG A N 1
ATOM 1044 C CA . ARG A 1 139 ? -0.599 4.533 -15.895 1.00 77.81 139 ARG A CA 1
ATOM 1045 C C . ARG A 1 139 ? -0.730 3.780 -14.582 1.00 77.81 139 ARG A C 1
ATOM 1047 O O . ARG A 1 139 ? 0.289 3.666 -13.913 1.00 77.81 139 ARG A O 1
ATOM 1054 N N . SER A 1 140 ? -1.908 3.295 -14.196 1.00 86.44 140 SER A N 1
ATOM 1055 C CA . SER A 1 140 ? -2.044 2.564 -12.939 1.00 86.44 140 SER A CA 1
ATOM 1056 C C . SER A 1 140 ? -2.950 1.340 -12.978 1.00 86.44 140 SER A C 1
ATOM 1058 O O . SER A 1 140 ? -3.901 1.225 -13.756 1.00 86.44 140 SER A O 1
ATOM 1060 N N . GLU A 1 141 ? -2.618 0.412 -12.094 1.00 92.94 141 GLU A N 1
ATOM 1061 C CA . GLU A 1 141 ? -3.211 -0.902 -11.925 1.00 92.94 141 GLU A CA 1
ATOM 1062 C C . GLU A 1 141 ? -3.422 -1.157 -10.429 1.00 92.94 141 GLU A C 1
ATOM 1064 O O . GLU A 1 141 ? -2.651 -0.686 -9.586 1.00 92.94 141 GLU A O 1
ATOM 1069 N N . VAL A 1 142 ? -4.512 -1.843 -10.088 1.00 97.44 142 VAL A N 1
ATOM 1070 C CA . VAL A 1 142 ? -4.859 -2.196 -8.711 1.00 97.44 142 VAL A CA 1
ATOM 1071 C C . VAL A 1 142 ? -4.969 -3.704 -8.595 1.00 97.44 142 VAL A C 1
ATOM 1073 O O . VAL A 1 142 ? -5.844 -4.316 -9.207 1.00 97.44 142 VAL A O 1
ATOM 1076 N N . ILE A 1 143 ? -4.104 -4.280 -7.766 1.00 98.12 143 ILE A N 1
ATOM 1077 C CA . ILE A 1 143 ? -4.065 -5.709 -7.466 1.00 98.12 143 ILE A CA 1
ATOM 1078 C C . ILE A 1 143 ? -4.626 -5.905 -6.060 1.00 98.12 143 ILE A C 1
ATOM 1080 O O . ILE A 1 143 ? -4.126 -5.321 -5.097 1.00 98.12 143 ILE A O 1
ATOM 1084 N N . VAL A 1 144 ? -5.674 -6.717 -5.933 1.00 98.62 144 VAL A N 1
ATOM 1085 C CA . VAL A 1 144 ? -6.350 -6.997 -4.661 1.00 98.62 144 VAL A CA 1
ATOM 1086 C C . VAL A 1 144 ? -6.125 -8.449 -4.271 1.00 98.62 144 VAL A C 1
ATOM 1088 O O . VAL A 1 144 ? -6.419 -9.365 -5.039 1.00 98.62 144 VAL A O 1
ATOM 1091 N N . GLY A 1 145 ? -5.628 -8.665 -3.054 1.00 98.62 145 GLY A N 1
ATOM 1092 C CA . GLY A 1 145 ? -5.469 -9.984 -2.451 1.00 98.62 145 GLY A CA 1
ATOM 1093 C C . GLY A 1 145 ? -6.277 -10.111 -1.166 1.00 98.62 145 GLY A C 1
ATOM 1094 O O . GLY A 1 145 ? -6.297 -9.195 -0.344 1.00 98.62 145 GLY A O 1
ATOM 1095 N N . ARG A 1 146 ? -6.924 -11.261 -0.978 1.00 98.56 146 ARG A N 1
ATOM 1096 C CA . ARG A 1 146 ? -7.715 -11.586 0.210 1.00 98.56 146 ARG A CA 1
ATOM 1097 C C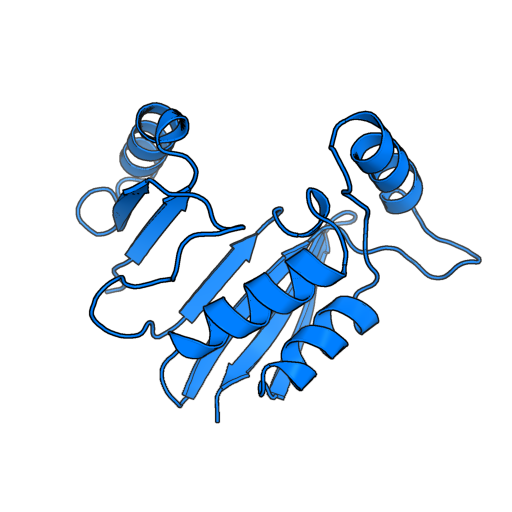 . ARG A 1 146 ? -6.941 -12.495 1.154 1.00 98.56 146 ARG A C 1
ATOM 1099 O O . ARG A 1 146 ? -6.288 -13.442 0.711 1.00 98.56 146 ARG A O 1
ATOM 1106 N N . LYS A 1 147 ? -7.035 -12.213 2.452 1.00 98.31 147 LYS A N 1
ATOM 1107 C CA . LYS A 1 147 ? -6.488 -13.065 3.509 1.00 98.31 147 LYS A CA 1
ATOM 1108 C C . LYS A 1 147 ? -7.503 -14.153 3.862 1.00 98.31 147 LYS A C 1
ATOM 1110 O O . LYS A 1 147 ? -8.679 -13.842 4.055 1.00 98.31 147 LYS A O 1
ATOM 1115 N N . GLY A 1 148 ? -7.038 -15.403 3.900 1.00 93.44 148 GLY A N 1
ATOM 1116 C CA . GLY A 1 148 ? -7.832 -16.561 4.330 1.00 93.44 148 GLY A CA 1
ATOM 1117 C C . GLY A 1 148 ? -8.243 -16.507 5.795 1.00 93.44 148 GLY A C 1
ATOM 1118 O O . GLY A 1 148 ? -7.647 -15.712 6.559 1.00 93.44 148 GLY A O 1
#